Protein AF-A0A2V7LE76-F1 (afdb_monomer_lite)

Secondary structure (DSSP, 8-state):
---TT--HHHHHHHHHHHHT-EEEE-TTS-EEEEGGGSTT--EEEE---GGGG-B-SSSSS-B-TTSPPHHHHHHHHHHHHHHHHHHHHTTT-EEEE--TTS--------STT-------

Radius of gyration: 15.81 Å; chains: 1; bounding box: 38×32×41 Å

Sequence (120 aa):
GFAPTDTEDALAWMADKILGLRVFGDAAGKMNLGLADVPGGGALLVVSQFTLYGDVQKGRRPSFINAASPEAAVPLYERFVALLRERGAGSGIRVETGEFGAMMEVELVNDGPVTLILEK

Structure (mmCIF, N/CA/C/O backbone):
data_AF-A0A2V7LE76-F1
#
_entry.id   AF-A0A2V7LE76-F1
#
loop_
_atom_site.group_PDB
_atom_site.id
_atom_site.type_symbol
_atom_site.label_atom_id
_atom_site.label_alt_id
_atom_site.label_comp_id
_atom_site.label_asym_id
_atom_site.label_entity_id
_atom_site.label_seq_id
_atom_site.pdbx_PDB_ins_code
_atom_site.Cartn_x
_atom_site.Cartn_y
_atom_site.Cartn_z
_atom_site.occupancy
_atom_site.B_iso_or_equiv
_atom_site.auth_seq_id
_atom_site.auth_comp_id
_atom_site.auth_asym_id
_atom_site.auth_atom_id
_atom_site.pdbx_PDB_model_num
ATOM 1 N N . GLY A 1 1 ? -4.610 -1.625 4.657 1.00 96.38 1 GLY A N 1
ATOM 2 C CA . GLY A 1 1 ? -5.537 -1.500 5.797 1.00 96.38 1 GLY A CA 1
ATOM 3 C C . GLY A 1 1 ? -5.120 -0.289 6.592 1.00 96.38 1 GLY A C 1
ATOM 4 O O . GLY A 1 1 ? -3.983 0.121 6.417 1.00 96.38 1 GLY A O 1
ATOM 5 N N . PHE A 1 2 ? -6.012 0.260 7.413 1.00 98.25 2 PHE A N 1
ATOM 6 C CA . PHE A 1 2 ? -5.699 1.419 8.250 1.00 98.25 2 PHE A CA 1
ATOM 7 C C . PHE A 1 2 ? -6.043 1.149 9.713 1.00 98.25 2 PHE A C 1
ATOM 9 O O . PHE A 1 2 ? -7.070 0.514 9.981 1.00 98.25 2 PHE A O 1
ATOM 16 N N . ALA A 1 3 ? -5.210 1.634 10.628 1.00 97.81 3 ALA A N 1
ATOM 17 C CA . ALA A 1 3 ? -5.436 1.641 12.070 1.00 97.81 3 ALA A CA 1
ATOM 18 C C . ALA A 1 3 ? -5.928 3.023 12.543 1.00 97.81 3 ALA A C 1
ATOM 20 O O . ALA A 1 3 ? -5.634 4.034 11.905 1.00 97.81 3 ALA A O 1
ATOM 21 N N . PRO A 1 4 ? -6.632 3.118 13.690 1.00 96.56 4 PRO A N 1
ATOM 22 C CA . PRO A 1 4 ? -7.079 4.402 14.244 1.00 96.56 4 PRO A CA 1
ATOM 23 C C . PRO A 1 4 ? -5.941 5.386 14.550 1.00 96.56 4 PRO A C 1
ATOM 25 O O . PRO A 1 4 ? -6.182 6.578 14.712 1.00 96.56 4 PRO A O 1
ATOM 28 N N . THR A 1 5 ? -4.717 4.875 14.687 1.00 96.81 5 THR A N 1
ATOM 29 C CA . THR A 1 5 ? -3.509 5.635 15.022 1.00 96.81 5 THR A CA 1
ATOM 30 C C . THR A 1 5 ? -2.672 6.014 13.805 1.00 96.81 5 THR A C 1
ATOM 32 O O . THR A 1 5 ? -1.614 6.612 13.988 1.00 96.81 5 THR A O 1
ATOM 35 N N . ASP A 1 6 ? -3.098 5.658 12.589 1.00 98.12 6 ASP A N 1
ATOM 36 C CA . ASP A 1 6 ? -2.361 6.017 11.379 1.00 98.12 6 ASP A CA 1
ATOM 37 C C . ASP A 1 6 ? -2.310 7.534 11.201 1.00 98.12 6 ASP A C 1
ATOM 39 O O . ASP A 1 6 ? -3.282 8.258 11.425 1.00 98.12 6 ASP A O 1
ATOM 43 N N . THR A 1 7 ? -1.145 8.015 10.782 1.00 98.06 7 THR A N 1
ATOM 44 C CA . THR A 1 7 ? -0.849 9.438 10.619 1.00 98.06 7 THR A CA 1
ATOM 45 C C . THR A 1 7 ? -0.405 9.740 9.196 1.00 98.06 7 THR A C 1
ATOM 47 O O . THR A 1 7 ? 0.017 8.849 8.461 1.00 98.06 7 THR A O 1
ATOM 50 N N . GLU A 1 8 ? -0.424 11.020 8.820 1.00 97.75 8 GLU A N 1
ATOM 51 C CA . GLU A 1 8 ? 0.103 11.484 7.529 1.00 97.75 8 GLU A CA 1
ATOM 52 C C . GLU A 1 8 ? 1.547 11.010 7.284 1.00 97.75 8 GLU A C 1
ATOM 54 O O . GLU A 1 8 ? 1.877 10.586 6.179 1.00 97.75 8 GLU A O 1
ATOM 59 N N . ASP A 1 9 ? 2.391 10.999 8.320 1.00 98.38 9 ASP A N 1
ATOM 60 C CA . ASP A 1 9 ? 3.773 10.515 8.225 1.00 98.38 9 ASP A CA 1
ATOM 61 C C . ASP A 1 9 ? 3.841 9.012 7.922 1.00 98.38 9 ASP A C 1
ATOM 63 O O . ASP A 1 9 ? 4.693 8.569 7.146 1.00 98.38 9 ASP A O 1
ATOM 67 N N . ALA A 1 10 ? 2.937 8.216 8.504 1.00 98.25 10 ALA A N 1
ATOM 68 C CA . ALA A 1 10 ? 2.836 6.790 8.209 1.00 98.25 10 ALA A CA 1
ATOM 69 C C . ALA A 1 10 ? 2.380 6.558 6.759 1.00 98.25 10 ALA A C 1
ATOM 71 O O . ALA A 1 10 ? 2.979 5.740 6.054 1.00 98.25 10 ALA A O 1
ATOM 72 N N . LEU A 1 11 ? 1.391 7.326 6.283 1.00 98.69 11 LEU A N 1
ATOM 73 C CA . LEU A 1 11 ? 0.925 7.267 4.893 1.00 98.69 11 LEU A CA 1
ATOM 74 C C . LEU A 1 11 ? 2.038 7.642 3.909 1.00 98.69 11 LEU A C 1
ATOM 76 O O . LEU A 1 11 ? 2.278 6.922 2.938 1.00 98.69 11 LEU A O 1
ATOM 80 N N . ALA A 1 12 ? 2.745 8.740 4.185 1.00 98.50 12 ALA A N 1
ATOM 81 C CA . ALA A 1 12 ? 3.891 9.201 3.413 1.00 98.50 12 ALA A CA 1
ATOM 82 C C . ALA A 1 12 ? 4.982 8.128 3.342 1.00 98.50 12 ALA A C 1
ATOM 84 O O . ALA A 1 12 ? 5.439 7.773 2.255 1.00 98.50 12 ALA A O 1
ATOM 85 N N . TRP A 1 13 ? 5.367 7.572 4.490 1.00 98.38 13 TRP A N 1
ATOM 86 C CA . TRP A 1 13 ? 6.381 6.526 4.543 1.00 98.38 13 TRP A CA 1
ATOM 87 C C . TRP A 1 13 ? 5.962 5.286 3.748 1.00 98.38 13 TRP A C 1
ATOM 89 O O . TRP A 1 13 ? 6.766 4.741 2.991 1.00 98.38 13 TRP A O 1
ATOM 99 N N . MET A 1 14 ? 4.706 4.851 3.885 1.00 98.62 14 MET A N 1
ATOM 100 C CA . MET A 1 14 ? 4.191 3.675 3.182 1.00 98.62 14 MET A CA 1
ATOM 101 C C . MET A 1 14 ? 4.171 3.894 1.664 1.00 98.62 14 MET A C 1
ATOM 103 O O . MET A 1 14 ? 4.566 3.002 0.913 1.00 98.62 14 MET A O 1
ATOM 107 N N . ALA A 1 15 ? 3.770 5.086 1.210 1.00 98.50 15 ALA A N 1
ATOM 108 C CA . ALA A 1 15 ? 3.768 5.438 -0.207 1.00 98.50 15 ALA A CA 1
ATOM 109 C C . ALA A 1 15 ? 5.187 5.389 -0.800 1.00 98.50 15 ALA A C 1
ATOM 111 O O . ALA A 1 15 ? 5.399 4.721 -1.814 1.00 98.50 15 ALA A O 1
ATOM 112 N N . ASP A 1 16 ? 6.171 6.006 -0.135 1.00 97.75 16 ASP A N 1
ATOM 113 C CA . ASP A 1 16 ? 7.579 5.938 -0.562 1.00 97.75 16 ASP A CA 1
ATOM 114 C C . ASP A 1 16 ? 8.102 4.508 -0.567 1.00 97.75 16 ASP A C 1
ATOM 116 O O . ASP A 1 16 ? 8.808 4.091 -1.489 1.00 97.75 16 ASP A O 1
ATOM 120 N N . LYS A 1 17 ? 7.749 3.739 0.468 1.00 98.25 17 LYS A N 1
ATOM 121 C CA . LYS A 1 17 ? 8.211 2.365 0.605 1.00 98.25 17 LYS A CA 1
ATOM 122 C C . LYS A 1 17 ? 7.720 1.510 -0.556 1.00 98.25 17 LYS A C 1
ATOM 124 O O . LYS A 1 17 ? 8.537 0.810 -1.144 1.00 98.25 17 LYS A O 1
ATOM 129 N N . ILE A 1 18 ? 6.431 1.585 -0.892 1.00 98.19 18 ILE A N 1
ATOM 130 C CA . ILE A 1 18 ? 5.826 0.815 -1.988 1.00 98.19 18 ILE A CA 1
ATOM 131 C C . ILE A 1 18 ? 6.414 1.226 -3.338 1.00 98.19 18 ILE A C 1
ATOM 133 O O . ILE A 1 18 ? 6.821 0.357 -4.105 1.00 98.19 18 ILE A O 1
ATOM 137 N N . LEU A 1 19 ? 6.507 2.529 -3.618 1.00 97.44 19 LEU A N 1
ATOM 138 C CA . LEU A 1 19 ? 7.040 3.022 -4.894 1.00 97.44 19 LEU A CA 1
ATOM 139 C C . LEU A 1 19 ? 8.535 2.699 -5.06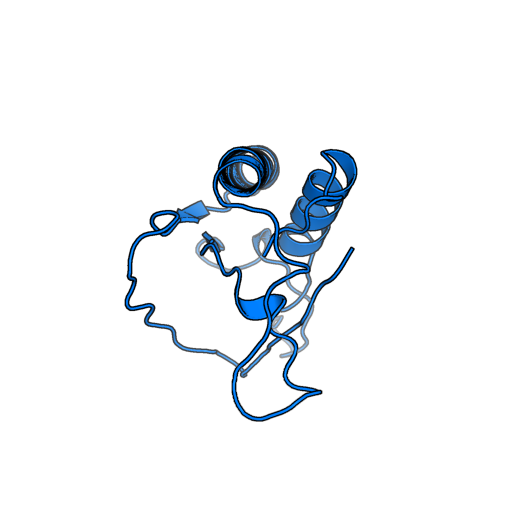9 1.00 97.44 19 LEU A C 1
ATOM 141 O O . LEU A 1 19 ? 8.990 2.488 -6.192 1.00 97.44 19 LEU A O 1
ATOM 145 N N . GLY A 1 20 ? 9.289 2.625 -3.968 1.00 96.31 20 GLY A N 1
ATOM 146 C CA . GLY A 1 20 ? 10.720 2.313 -3.959 1.00 96.31 20 GLY A CA 1
ATOM 147 C C . GLY A 1 20 ? 11.076 0.826 -3.831 1.00 96.31 20 GLY A C 1
ATOM 148 O O . GLY A 1 20 ? 12.264 0.491 -3.810 1.00 96.31 20 GLY A O 1
ATOM 149 N N . LEU A 1 21 ? 10.100 -0.081 -3.709 1.00 97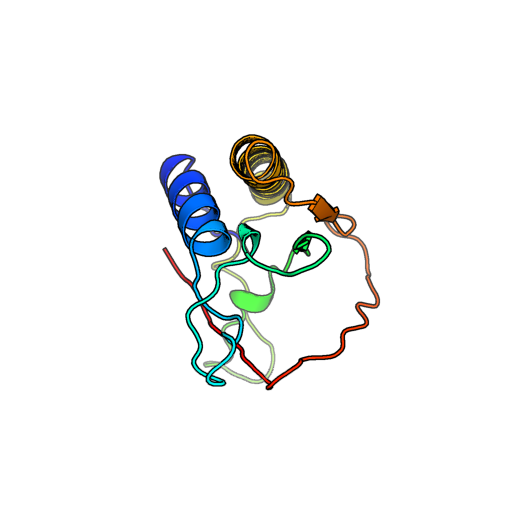.44 21 LEU A N 1
ATOM 150 C CA . LEU A 1 21 ? 10.370 -1.517 -3.619 1.00 97.44 21 LEU A CA 1
ATOM 151 C C . LEU A 1 21 ? 10.977 -2.046 -4.923 1.00 97.44 21 LEU A C 1
ATOM 153 O O . LEU A 1 21 ? 10.443 -1.827 -6.005 1.00 97.44 21 LEU A O 1
ATOM 157 N N . ARG A 1 22 ? 12.066 -2.813 -4.802 1.00 96.62 22 ARG A N 1
ATOM 158 C CA . ARG A 1 22 ? 12.757 -3.465 -5.923 1.00 96.62 22 ARG A CA 1
ATOM 159 C C . ARG A 1 22 ? 12.349 -4.934 -5.983 1.00 96.62 22 ARG A C 1
ATOM 161 O O . ARG A 1 22 ? 13.026 -5.791 -5.423 1.00 96.62 22 ARG A O 1
ATOM 168 N N . VAL A 1 23 ? 11.189 -5.195 -6.575 1.00 95.88 23 VAL A N 1
ATOM 169 C CA . VAL A 1 23 ? 10.541 -6.522 -6.591 1.00 95.88 23 VAL A CA 1
ATOM 170 C C . VAL A 1 23 ? 10.390 -7.104 -7.997 1.00 95.88 23 VAL A C 1
ATOM 172 O O . VAL A 1 23 ? 9.875 -8.206 -8.143 1.00 95.88 23 VAL A O 1
ATOM 175 N N . PHE A 1 24 ? 10.872 -6.403 -9.024 1.00 95.56 24 PHE A N 1
ATOM 176 C CA . PHE A 1 24 ? 10.845 -6.863 -10.410 1.00 95.56 24 PHE A CA 1
ATOM 177 C C . PHE A 1 24 ? 12.214 -7.411 -10.834 1.00 95.56 24 PHE A C 1
ATOM 179 O O . PHE A 1 24 ? 13.265 -6.950 -10.372 1.00 95.56 24 PHE A O 1
ATOM 186 N N . GLY A 1 25 ? 12.202 -8.423 -11.702 1.00 93.56 25 GLY A N 1
ATOM 187 C CA . GLY A 1 25 ? 13.411 -9.062 -12.218 1.00 93.56 25 GLY A CA 1
ATOM 188 C C . GLY A 1 25 ? 14.170 -8.170 -13.200 1.00 93.56 25 GLY A C 1
ATOM 189 O O . GLY A 1 25 ? 13.573 -7.583 -14.096 1.00 93.56 25 GLY A O 1
ATOM 190 N N . ASP A 1 26 ? 15.489 -8.089 -13.049 1.00 93.44 26 ASP A N 1
ATOM 191 C CA . ASP A 1 26 ? 16.387 -7.521 -14.054 1.00 93.44 26 ASP A CA 1
ATOM 192 C C . ASP A 1 26 ? 16.712 -8.529 -15.174 1.00 93.44 26 ASP A C 1
ATOM 194 O O . ASP A 1 26 ? 16.255 -9.673 -15.173 1.00 93.44 26 ASP A O 1
ATOM 198 N N . ALA A 1 27 ? 17.549 -8.125 -16.134 1.00 91.94 27 ALA A N 1
ATOM 199 C CA . ALA A 1 27 ? 17.975 -8.982 -17.245 1.00 91.94 27 ALA A CA 1
ATOM 200 C C . ALA A 1 27 ? 18.745 -10.248 -16.810 1.00 91.94 27 ALA A C 1
ATOM 202 O O . ALA A 1 27 ? 18.877 -11.184 -17.597 1.00 91.94 27 ALA A O 1
ATOM 203 N N . ALA A 1 28 ? 19.259 -10.289 -15.577 1.00 93.56 28 ALA A N 1
ATOM 204 C CA . ALA A 1 28 ? 19.923 -11.451 -14.994 1.00 93.56 28 ALA A CA 1
ATOM 205 C C . ALA A 1 28 ? 18.972 -12.301 -14.126 1.00 93.56 28 ALA A C 1
ATOM 207 O O . ALA A 1 28 ? 19.424 -13.238 -13.464 1.00 93.56 28 ALA A O 1
ATOM 208 N N . GLY A 1 29 ? 17.676 -11.974 -14.103 1.00 87.44 29 GLY A N 1
ATOM 209 C CA . GLY A 1 29 ? 16.662 -12.658 -13.304 1.00 87.44 29 GLY A CA 1
ATOM 210 C C . GLY A 1 29 ? 16.731 -12.346 -11.807 1.00 87.44 29 GLY A C 1
ATOM 211 O O . GLY A 1 29 ? 16.138 -13.073 -11.010 1.00 87.44 29 GLY A O 1
ATOM 212 N N . LYS A 1 30 ? 17.454 -11.298 -11.388 1.00 91.75 30 LYS A N 1
ATOM 213 C CA . LYS A 1 30 ? 17.529 -10.883 -9.978 1.00 91.75 30 LYS A CA 1
ATOM 214 C C . LYS A 1 30 ? 16.501 -9.795 -9.684 1.00 91.75 30 LYS A C 1
ATOM 216 O O . LYS A 1 30 ? 16.315 -8.888 -10.486 1.00 91.75 30 LYS A O 1
ATOM 221 N N . MET A 1 31 ? 15.869 -9.850 -8.511 1.00 92.50 31 MET A N 1
ATOM 222 C CA . MET A 1 31 ? 14.906 -8.832 -8.067 1.00 92.50 31 MET A CA 1
ATOM 223 C C . MET A 1 31 ? 15.619 -7.519 -7.724 1.00 92.50 31 MET A C 1
ATOM 225 O O . MET A 1 31 ? 16.059 -7.311 -6.596 1.00 92.50 31 MET A O 1
ATOM 229 N N . ASN A 1 32 ? 15.774 -6.660 -8.727 1.00 95.44 32 ASN A N 1
ATOM 230 C CA . ASN A 1 32 ? 16.537 -5.415 -8.655 1.00 95.44 32 ASN A CA 1
ATOM 231 C C . ASN A 1 32 ? 15.805 -4.237 -9.297 1.00 95.44 32 ASN A C 1
ATOM 233 O O . ASN A 1 32 ? 16.276 -3.108 -9.192 1.00 95.44 32 ASN A O 1
ATOM 237 N N . LEU A 1 33 ? 14.692 -4.453 -9.980 1.00 96.38 33 LEU A N 1
ATOM 238 C CA . LEU A 1 33 ? 13.963 -3.382 -10.642 1.00 96.38 33 LEU A CA 1
ATOM 239 C C . LEU A 1 33 ? 12.812 -2.916 -9.754 1.00 96.38 33 LEU A C 1
ATOM 241 O O . LEU A 1 33 ? 12.146 -3.729 -9.103 1.00 96.38 33 LEU A O 1
ATOM 245 N N . GLY A 1 34 ? 12.630 -1.601 -9.678 1.00 96.12 34 GLY A N 1
ATOM 246 C CA . GLY A 1 34 ? 11.478 -0.977 -9.043 1.00 96.12 34 GLY A CA 1
ATOM 247 C C . GLY A 1 34 ? 10.300 -0.856 -9.999 1.00 96.12 34 GLY A C 1
ATOM 248 O O . GLY A 1 34 ? 10.405 -1.149 -11.188 1.00 96.12 34 GLY A O 1
ATOM 249 N N . LEU A 1 35 ? 9.165 -0.385 -9.485 1.00 95.56 35 LEU A N 1
ATOM 250 C CA . LEU A 1 35 ? 7.954 -0.225 -10.293 1.00 95.56 35 LEU A CA 1
ATOM 251 C C . LEU A 1 35 ? 8.147 0.743 -11.475 1.00 95.56 35 LEU A C 1
ATOM 253 O O . LEU A 1 35 ? 7.595 0.525 -12.550 1.00 95.56 35 LEU A O 1
ATOM 257 N N . ALA A 1 36 ? 8.966 1.781 -11.287 1.00 95.19 36 ALA A N 1
ATOM 258 C CA . ALA A 1 36 ? 9.326 2.743 -12.328 1.00 95.19 36 ALA A CA 1
ATOM 259 C C . ALA A 1 36 ? 10.184 2.140 -13.458 1.00 95.19 36 ALA A C 1
ATOM 261 O O . ALA A 1 36 ? 10.191 2.668 -14.567 1.00 95.19 36 ALA A O 1
ATOM 262 N N . ASP A 1 37 ? 10.893 1.042 -13.187 1.00 95.19 37 ASP A N 1
ATOM 263 C CA . ASP A 1 37 ? 11.824 0.416 -14.132 1.00 95.19 37 ASP A CA 1
ATOM 264 C C . ASP A 1 37 ? 11.136 -0.634 -15.027 1.00 95.19 37 ASP A C 1
ATOM 266 O O . ASP A 1 37 ? 11.769 -1.212 -15.914 1.00 95.19 37 ASP A O 1
ATOM 270 N N . VAL A 1 38 ? 9.847 -0.914 -14.794 1.00 91.75 38 VAL A N 1
ATOM 271 C CA . VAL A 1 38 ? 9.091 -1.930 -15.536 1.00 91.75 38 VAL A CA 1
ATOM 272 C C . VAL A 1 38 ? 8.911 -1.496 -16.999 1.00 91.75 38 VAL A C 1
ATOM 274 O O . VAL A 1 38 ? 8.346 -0.427 -17.258 1.00 91.75 38 VAL A O 1
ATOM 277 N N . PRO A 1 39 ? 9.325 -2.321 -17.984 1.00 86.44 39 PRO A N 1
ATOM 278 C CA . PRO A 1 39 ? 9.104 -2.025 -19.396 1.00 86.44 39 PRO A CA 1
ATOM 279 C C . PRO A 1 39 ? 7.615 -1.828 -19.711 1.00 86.44 39 PRO A C 1
ATOM 281 O O . PRO A 1 39 ? 6.785 -2.661 -19.361 1.00 86.44 39 PRO A O 1
ATOM 284 N N . GLY A 1 40 ? 7.271 -0.730 -20.389 1.00 84.62 40 GLY A N 1
ATOM 285 C CA . GLY A 1 40 ? 5.873 -0.374 -20.679 1.00 84.62 40 GLY A CA 1
ATOM 286 C C . GLY A 1 40 ? 5.144 0.363 -19.546 1.00 84.62 40 GLY A C 1
ATOM 287 O O . GLY A 1 40 ? 3.990 0.748 -19.730 1.00 84.62 40 GLY A O 1
ATOM 288 N N . GLY A 1 41 ? 5.827 0.623 -18.425 1.00 86.94 41 GLY A N 1
ATOM 289 C CA . GLY A 1 41 ? 5.326 1.393 -17.289 1.00 86.94 41 GLY A CA 1
ATOM 290 C C . GLY A 1 41 ? 4.669 0.521 -16.220 1.00 86.94 41 GLY A C 1
ATOM 291 O O . GLY A 1 41 ? 3.763 -0.266 -16.500 1.00 86.94 41 GLY A O 1
ATOM 292 N N . GLY A 1 42 ? 5.108 0.692 -14.973 1.00 93.12 42 GLY A N 1
ATOM 293 C CA . GLY A 1 42 ? 4.496 0.048 -13.817 1.00 93.12 42 GLY A CA 1
ATOM 294 C C . GLY A 1 42 ? 3.161 0.680 -13.418 1.00 93.12 42 GLY A C 1
ATOM 295 O O . GLY A 1 42 ? 2.904 1.866 -13.648 1.00 93.12 42 GLY A O 1
ATOM 296 N N . ALA A 1 43 ? 2.303 -0.118 -12.789 1.00 96.94 43 ALA A N 1
ATOM 297 C CA . ALA A 1 43 ? 1.038 0.339 -12.234 1.00 96.94 43 ALA A CA 1
ATOM 298 C C . ALA A 1 43 ? 0.794 -0.253 -10.841 1.00 96.94 43 ALA A C 1
ATOM 300 O O . ALA A 1 43 ? 1.259 -1.349 -10.530 1.00 96.94 43 ALA A O 1
ATOM 301 N N . LEU A 1 44 ? 0.039 0.476 -10.025 1.00 98.12 44 LEU A N 1
ATOM 302 C CA . LEU A 1 44 ? -0.509 0.019 -8.754 1.00 98.12 44 LEU A CA 1
ATOM 303 C C . LEU A 1 44 ? -2.024 -0.126 -8.876 1.00 98.12 44 LEU A C 1
ATOM 305 O O . LEU A 1 44 ? -2.681 0.741 -9.449 1.00 98.12 44 LEU A O 1
ATOM 309 N N . LEU A 1 45 ? -2.568 -1.178 -8.268 1.00 98.50 45 LEU A N 1
ATOM 310 C CA . LEU A 1 45 ? -3.989 -1.302 -7.959 1.00 98.50 45 LEU A CA 1
ATOM 311 C C . LEU A 1 45 ? -4.150 -1.259 -6.436 1.00 98.50 45 LEU A C 1
ATOM 313 O O . LEU A 1 45 ? -3.663 -2.146 -5.734 1.00 98.50 45 LEU A O 1
ATOM 317 N N . VAL A 1 46 ? -4.811 -0.223 -5.918 1.00 98.62 46 VAL A N 1
ATOM 318 C CA . VAL A 1 46 ? -4.955 0.006 -4.474 1.00 98.62 46 VAL A CA 1
ATOM 319 C C . VAL A 1 46 ? -6.368 -0.348 -4.016 1.00 98.62 46 VAL A C 1
ATOM 321 O O . VAL A 1 46 ? -7.333 0.369 -4.292 1.00 98.62 46 VAL A O 1
ATOM 324 N N . VAL A 1 47 ? -6.485 -1.440 -3.260 1.00 98.56 47 VAL A N 1
ATOM 325 C CA . VAL A 1 47 ? -7.758 -1.941 -2.720 1.00 98.56 47 VAL A CA 1
ATOM 326 C C . VAL A 1 47 ? -7.794 -1.764 -1.201 1.00 98.56 47 VAL A C 1
ATOM 328 O O . VAL A 1 47 ? -6.874 -2.171 -0.487 1.00 98.56 47 VAL A O 1
ATOM 331 N N . SER A 1 48 ? -8.859 -1.147 -0.682 1.00 97.88 48 SER A N 1
ATOM 332 C CA . SER A 1 48 ? -9.068 -1.020 0.763 1.00 97.88 48 SER A CA 1
ATOM 333 C C . SER A 1 48 ? -9.330 -2.392 1.393 1.00 97.88 48 SER A C 1
ATOM 335 O O . SER A 1 48 ? -10.267 -3.077 0.997 1.00 97.88 48 SER A O 1
ATOM 337 N N . GLN A 1 49 ? -8.551 -2.775 2.411 1.00 98.12 49 GLN A N 1
ATOM 338 C CA . GLN A 1 49 ? -8.677 -4.082 3.069 1.00 98.12 49 GLN A CA 1
ATOM 339 C C . GLN A 1 49 ? -8.561 -3.953 4.595 1.00 98.12 49 GLN A C 1
ATOM 341 O O . GLN A 1 49 ? -7.457 -3.940 5.146 1.00 98.12 49 GLN A O 1
ATOM 346 N N . PHE A 1 50 ? -9.697 -3.848 5.294 1.00 97.44 50 PHE A N 1
ATOM 347 C CA . PHE A 1 50 ? -9.721 -3.752 6.765 1.00 97.44 50 PHE A CA 1
ATOM 348 C C . PHE A 1 50 ? -9.387 -5.089 7.444 1.00 97.44 50 PHE A C 1
ATOM 350 O O . PHE A 1 50 ? -8.841 -5.115 8.544 1.00 97.44 50 PHE A O 1
ATOM 357 N N . THR A 1 51 ? -9.654 -6.211 6.768 1.00 97.00 51 THR A N 1
ATOM 358 C CA . THR A 1 51 ? -9.450 -7.552 7.334 1.00 97.00 51 THR A CA 1
ATOM 359 C C . THR A 1 51 ? -7.984 -7.920 7.544 1.00 97.00 51 THR A C 1
ATOM 361 O O . THR A 1 51 ? -7.717 -8.944 8.163 1.00 97.00 51 THR A O 1
ATOM 364 N N . LEU A 1 52 ? -7.037 -7.098 7.075 1.00 97.25 52 LEU A N 1
ATOM 365 C CA . LEU A 1 52 ? -5.622 -7.232 7.435 1.00 97.25 52 LEU A CA 1
ATOM 366 C C . LEU A 1 52 ? -5.406 -7.134 8.956 1.00 97.25 52 LEU A C 1
ATOM 368 O O . LEU A 1 52 ? -4.466 -7.727 9.466 1.00 97.25 52 LEU A O 1
ATOM 372 N N . TYR A 1 53 ? -6.312 -6.469 9.682 1.00 97.19 53 TYR A N 1
ATOM 373 C CA . TYR A 1 53 ? -6.333 -6.418 11.150 1.00 97.19 53 TYR A CA 1
ATOM 374 C C . TYR A 1 53 ? -7.171 -7.535 11.797 1.00 97.19 53 TYR A C 1
ATOM 376 O O . TYR A 1 53 ? -7.548 -7.427 12.964 1.00 97.19 53 TYR A O 1
ATOM 384 N N . GLY A 1 54 ? -7.528 -8.581 11.048 1.00 96.88 54 GLY A N 1
ATOM 385 C CA . GLY A 1 54 ? -8.304 -9.707 11.558 1.00 96.88 54 GLY A CA 1
ATOM 386 C C . GLY A 1 54 ? -7.524 -10.527 12.583 1.00 96.88 54 GLY A C 1
ATOM 387 O O . GLY A 1 54 ? -6.684 -11.343 12.218 1.00 96.88 54 GLY A O 1
ATOM 388 N N . ASP A 1 55 ? -7.852 -10.359 13.861 1.00 95.88 55 ASP A N 1
ATOM 389 C CA . ASP A 1 55 ? -7.341 -11.187 14.949 1.00 95.88 55 ASP A CA 1
ATOM 390 C C . ASP A 1 55 ? -8.198 -12.451 15.104 1.00 95.88 55 ASP A C 1
ATOM 392 O O . ASP A 1 55 ? -9.400 -12.391 15.378 1.00 95.88 55 ASP A O 1
ATOM 396 N N . VAL A 1 56 ? -7.563 -13.609 14.928 1.00 96.06 56 VAL A N 1
ATOM 397 C CA . VAL A 1 56 ? -8.174 -14.943 15.032 1.00 96.06 56 VAL A CA 1
ATOM 398 C C . VAL A 1 56 ? -7.629 -15.757 16.206 1.00 96.06 56 VAL A C 1
ATOM 400 O O . VAL A 1 56 ? -7.881 -16.957 16.293 1.00 96.06 56 VAL A O 1
ATOM 403 N N . GLN A 1 57 ? -6.898 -15.134 17.135 1.00 95.69 57 GLN A N 1
ATOM 404 C CA . GLN A 1 57 ? -6.328 -15.835 18.290 1.00 95.69 57 GLN A CA 1
ATOM 405 C C . GLN A 1 57 ? -7.405 -16.410 19.224 1.00 95.69 57 GLN A C 1
ATOM 407 O O . GLN A 1 57 ? -7.164 -17.403 19.912 1.00 95.69 57 GLN A O 1
ATOM 412 N N . LYS A 1 58 ? -8.600 -15.803 19.265 1.00 92.81 58 LYS A N 1
ATOM 413 C CA . LYS A 1 58 ? -9.709 -16.221 20.136 1.00 92.81 58 LYS A CA 1
ATOM 414 C C . LYS A 1 58 ? -10.926 -16.673 19.328 1.00 92.81 58 LYS A C 1
ATOM 416 O O . LYS A 1 58 ? -11.643 -15.864 18.750 1.00 92.81 58 LYS A O 1
ATOM 421 N N . GLY A 1 59 ? -11.235 -17.968 19.395 1.00 93.00 59 GLY A N 1
ATOM 422 C CA . GLY A 1 59 ? -12.451 -18.539 18.808 1.00 93.00 59 GLY A CA 1
ATOM 423 C C . GLY A 1 59 ? -12.373 -18.721 17.288 1.00 93.00 59 GLY A C 1
ATOM 424 O O . GLY A 1 59 ? -11.302 -18.920 16.732 1.00 93.00 59 GLY A O 1
ATOM 425 N N . ARG A 1 60 ? -13.533 -18.729 16.618 1.00 95.12 60 ARG A N 1
ATOM 426 C CA . ARG A 1 60 ? -13.656 -18.978 15.163 1.00 95.12 60 ARG A CA 1
ATOM 427 C C . ARG A 1 60 ? -14.072 -17.746 14.353 1.00 95.12 60 ARG A C 1
ATOM 429 O O . ARG A 1 60 ? -14.140 -17.820 13.132 1.00 95.12 60 ARG A O 1
ATOM 436 N N . ARG A 1 61 ? -14.402 -16.639 15.024 1.00 96.62 61 ARG A N 1
ATOM 437 C CA . ARG A 1 61 ? -14.835 -15.387 14.394 1.00 96.62 61 ARG A CA 1
ATOM 438 C C . ARG A 1 61 ? -13.701 -14.368 14.522 1.00 96.62 61 ARG A C 1
ATOM 440 O O . ARG A 1 61 ? -13.370 -14.043 15.660 1.00 96.62 61 ARG A O 1
ATOM 447 N N . PRO A 1 62 ? -13.148 -13.855 13.409 1.00 96.50 62 PRO A N 1
ATOM 448 C CA . PRO A 1 62 ? -12.139 -12.811 13.471 1.00 96.50 62 PRO A CA 1
ATOM 449 C C . PRO A 1 62 ? -12.670 -11.559 14.170 1.00 96.50 62 PRO A C 1
ATOM 451 O O . PRO A 1 62 ? -13.833 -11.173 14.000 1.00 96.50 62 PRO A O 1
ATOM 454 N N . SER A 1 63 ? -11.797 -10.929 14.940 1.00 96.88 63 SER A N 1
ATOM 455 C CA . SER A 1 63 ? -12.006 -9.633 15.566 1.00 96.88 63 SER A CA 1
ATOM 456 C C . SER A 1 63 ? -11.259 -8.561 14.778 1.00 96.88 63 SER A C 1
ATOM 458 O O . SER A 1 63 ? -10.136 -8.791 14.351 1.00 96.88 63 SER A O 1
ATOM 460 N N . PHE A 1 64 ? -11.859 -7.386 14.593 1.00 96.75 64 PHE A N 1
ATOM 461 C CA . PHE A 1 64 ? -11.276 -6.300 13.793 1.00 96.75 64 PHE A CA 1
ATOM 462 C C . PHE A 1 64 ? -11.108 -5.008 14.598 1.00 96.75 64 PHE A C 1
ATOM 464 O O . PHE A 1 64 ? -11.119 -3.926 14.024 1.00 96.75 64 PHE A O 1
ATOM 471 N N . ILE A 1 65 ? -10.975 -5.097 15.930 1.00 95.69 65 ILE A N 1
ATOM 472 C CA . ILE A 1 65 ? -10.950 -3.905 16.803 1.00 95.69 65 ILE A CA 1
ATOM 473 C C . ILE A 1 65 ? -9.794 -2.947 16.495 1.00 95.69 65 ILE A C 1
ATOM 475 O O . ILE A 1 65 ? -9.870 -1.775 16.839 1.00 95.69 65 ILE A O 1
ATOM 479 N N . ASN A 1 66 ? -8.723 -3.464 15.888 1.00 96.19 66 ASN A N 1
ATOM 480 C CA . ASN A 1 66 ? -7.525 -2.698 15.559 1.00 96.19 66 ASN A CA 1
ATOM 481 C C . ASN A 1 66 ? -7.629 -1.992 14.198 1.00 96.19 66 ASN A C 1
ATOM 483 O O . ASN A 1 66 ? -6.756 -1.195 13.870 1.00 96.19 66 ASN A O 1
ATOM 487 N N . ALA A 1 67 ? -8.673 -2.267 13.409 1.00 97.81 67 ALA A N 1
ATOM 488 C CA . ALA A 1 67 ? -8.943 -1.518 12.191 1.00 97.81 67 ALA A CA 1
ATOM 489 C C . ALA A 1 67 ? -9.586 -0.166 12.531 1.00 97.81 67 ALA A C 1
ATOM 491 O O . ALA A 1 67 ? -10.438 -0.069 13.417 1.00 97.81 67 ALA A O 1
ATOM 492 N N . ALA A 1 68 ? -9.212 0.874 11.789 1.00 97.75 68 ALA A N 1
ATOM 493 C CA . ALA A 1 68 ? -9.921 2.145 11.798 1.00 97.75 68 ALA A CA 1
ATOM 494 C C . ALA A 1 68 ? -11.392 1.946 11.397 1.00 97.75 68 ALA A C 1
ATOM 496 O O . ALA A 1 68 ? -11.711 1.113 10.542 1.00 97.75 68 ALA A O 1
ATOM 497 N N . SER A 1 69 ? -12.290 2.737 11.994 1.00 97.31 69 SER A N 1
ATOM 498 C CA . SER A 1 69 ? -13.683 2.788 11.545 1.00 97.31 69 SER A CA 1
ATOM 499 C C . SER A 1 69 ? -13.759 3.362 10.123 1.00 97.31 69 SER A C 1
ATOM 501 O O . SER A 1 69 ? -12.839 4.074 9.711 1.00 97.31 69 SER A O 1
ATOM 503 N N . PRO A 1 70 ? -14.833 3.100 9.356 1.00 96.06 70 PRO A N 1
ATOM 504 C CA . PRO A 1 70 ? -14.984 3.653 8.010 1.00 96.06 70 PRO A CA 1
ATOM 505 C C . PRO A 1 70 ? -14.816 5.178 7.954 1.00 96.06 70 PRO A C 1
ATOM 507 O O . PRO A 1 70 ? -14.149 5.685 7.057 1.00 96.06 70 PRO A O 1
ATOM 510 N N . GLU A 1 71 ? -15.340 5.902 8.945 1.00 97.00 71 GLU A N 1
ATOM 511 C CA . GLU A 1 71 ? -15.282 7.368 9.016 1.00 97.00 71 GLU A CA 1
ATOM 512 C C . GLU A 1 71 ? -13.844 7.888 9.146 1.00 97.00 71 GLU A C 1
ATOM 514 O O . GLU A 1 71 ? -13.511 8.928 8.584 1.00 97.00 71 GLU A O 1
ATOM 519 N N . ALA A 1 72 ? -12.985 7.155 9.862 1.00 96.94 72 ALA A N 1
ATOM 520 C CA . ALA A 1 72 ? -11.564 7.471 9.975 1.00 96.94 72 ALA A CA 1
ATOM 521 C C . ALA A 1 72 ? -10.753 6.936 8.780 1.00 96.94 72 ALA A C 1
ATOM 523 O O . ALA A 1 72 ? -9.803 7.575 8.337 1.00 96.94 72 ALA A O 1
ATOM 524 N N . ALA A 1 73 ? -11.123 5.773 8.239 1.00 97.81 73 ALA A N 1
ATOM 525 C CA . ALA A 1 73 ? -10.367 5.076 7.204 1.00 97.81 73 ALA A CA 1
ATOM 526 C C . ALA A 1 73 ? -10.547 5.665 5.796 1.00 97.81 73 ALA A C 1
ATOM 528 O O . ALA A 1 73 ? -9.599 5.610 5.013 1.00 97.81 73 ALA A O 1
ATOM 529 N N . VAL A 1 74 ? -11.717 6.224 5.458 1.00 98.12 74 VAL A N 1
ATOM 530 C CA . VAL A 1 74 ? -11.962 6.820 4.128 1.00 98.12 74 VAL A CA 1
ATOM 531 C C . VA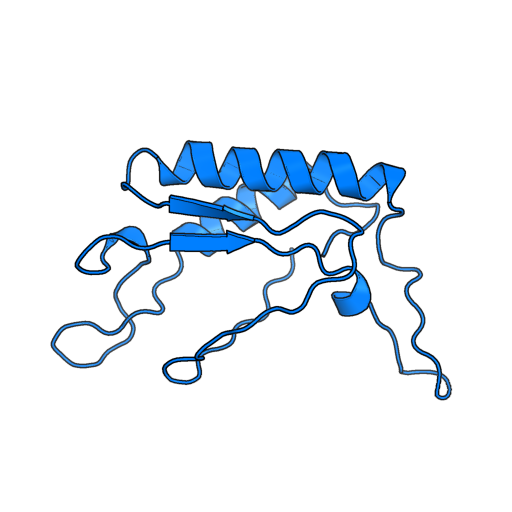L A 1 74 ? -10.998 7.983 3.843 1.00 98.12 74 VAL A C 1
ATOM 533 O O . VAL A 1 74 ? -10.287 7.902 2.839 1.00 98.12 74 VAL A O 1
ATOM 536 N N . PRO A 1 75 ? -10.859 9.004 4.719 1.00 98.19 75 PRO A N 1
ATOM 537 C CA . PRO A 1 75 ? -9.904 10.088 4.485 1.00 98.19 75 PRO A CA 1
ATOM 538 C C . PRO A 1 75 ? -8.452 9.604 4.395 1.00 98.19 75 PRO A C 1
ATOM 540 O O . PRO A 1 75 ? -7.693 10.087 3.557 1.00 98.19 75 PRO A O 1
ATOM 543 N N . LEU A 1 76 ? -8.065 8.624 5.223 1.00 98.50 76 LEU A N 1
ATOM 544 C CA . LEU A 1 76 ? -6.723 8.030 5.186 1.00 98.50 76 LEU A CA 1
ATOM 545 C C . LEU A 1 76 ? -6.466 7.305 3.858 1.00 98.50 76 LEU A C 1
ATOM 547 O O . LEU A 1 76 ? -5.402 7.464 3.263 1.00 98.50 76 LEU A O 1
ATOM 551 N N . TYR A 1 77 ? -7.449 6.547 3.365 1.00 98.69 77 TYR A N 1
ATOM 552 C CA . TYR A 1 77 ? -7.376 5.855 2.081 1.00 98.69 77 TYR A CA 1
ATOM 553 C C . TYR A 1 77 ? -7.234 6.827 0.912 1.00 98.69 77 TYR A C 1
ATOM 555 O O . TYR A 1 77 ? -6.316 6.682 0.102 1.00 98.69 77 TYR A O 1
ATOM 563 N N . GLU A 1 78 ? -8.107 7.830 0.834 1.00 98.50 78 GLU A N 1
ATOM 564 C CA . GLU A 1 78 ? -8.068 8.836 -0.229 1.00 98.50 78 GLU A CA 1
ATOM 565 C C . GLU A 1 78 ? -6.745 9.602 -0.212 1.00 98.50 78 GLU A C 1
ATOM 567 O O . GLU A 1 78 ? -6.118 9.792 -1.260 1.00 98.50 78 GLU A O 1
ATOM 572 N N . ARG A 1 79 ? -6.268 9.972 0.983 1.00 98.69 79 ARG A N 1
ATOM 573 C CA . ARG A 1 79 ? -4.984 10.652 1.139 1.00 98.69 79 ARG A CA 1
ATOM 574 C C . ARG A 1 79 ? -3.812 9.773 0.716 1.00 98.69 79 ARG A C 1
ATOM 576 O O . ARG A 1 79 ? -2.922 10.242 0.010 1.00 98.69 79 ARG A O 1
ATOM 583 N N . PHE A 1 80 ? -3.826 8.499 1.089 1.00 98.75 80 PHE A N 1
ATOM 584 C CA . PHE A 1 80 ? -2.809 7.536 0.684 1.00 98.75 80 PHE A CA 1
ATOM 585 C C . PHE A 1 80 ? -2.762 7.343 -0.839 1.00 98.75 80 PHE A C 1
ATOM 587 O O . PHE A 1 80 ? -1.685 7.377 -1.436 1.00 98.75 80 PHE A O 1
ATOM 594 N N . VAL A 1 81 ? -3.921 7.213 -1.492 1.00 98.81 81 VAL A N 1
ATOM 595 C CA . VAL A 1 81 ? -4.014 7.139 -2.960 1.00 98.81 81 VAL A CA 1
ATOM 596 C C . VAL A 1 81 ? -3.493 8.423 -3.612 1.00 98.81 81 VAL A C 1
ATOM 598 O O . VAL A 1 81 ? -2.765 8.350 -4.606 1.00 98.81 81 VAL A O 1
ATOM 601 N N . ALA A 1 82 ? -3.827 9.595 -3.062 1.00 98.75 82 ALA A N 1
ATOM 602 C CA . ALA A 1 82 ? -3.316 10.873 -3.552 1.00 98.75 82 ALA A CA 1
ATOM 603 C C . ALA A 1 82 ? -1.784 10.938 -3.460 1.00 98.75 82 ALA A C 1
ATOM 605 O O . ALA A 1 82 ? -1.134 11.249 -4.455 1.00 98.75 82 ALA A O 1
ATOM 606 N N . LEU A 1 83 ? -1.201 10.542 -2.324 1.00 98.75 83 LEU A N 1
ATOM 607 C CA . LEU A 1 83 ? 0.252 10.480 -2.138 1.00 98.75 83 LEU A CA 1
ATOM 608 C C . LEU A 1 83 ? 0.933 9.552 -3.154 1.00 98.75 83 LEU A C 1
ATOM 610 O O . LEU A 1 83 ? 1.960 9.920 -3.724 1.00 98.75 83 LEU A O 1
ATOM 614 N N . LEU A 1 84 ? 0.362 8.373 -3.420 1.00 98.69 84 LEU A N 1
ATOM 615 C CA . LEU A 1 84 ? 0.887 7.450 -4.434 1.00 98.69 84 LEU A CA 1
ATOM 616 C C . LEU A 1 84 ? 0.863 8.066 -5.837 1.00 98.69 84 LEU A C 1
ATOM 618 O O . LEU A 1 84 ? 1.837 7.937 -6.578 1.00 98.69 84 LEU A O 1
ATOM 622 N N . ARG A 1 85 ? -0.227 8.755 -6.198 1.00 98.50 85 ARG A N 1
ATOM 623 C CA . ARG A 1 85 ? -0.354 9.450 -7.490 1.00 98.50 85 ARG A CA 1
ATOM 624 C C . ARG A 1 85 ? 0.640 10.599 -7.610 1.00 98.50 85 ARG A C 1
ATOM 626 O O . ARG A 1 85 ? 1.361 10.666 -8.599 1.00 98.50 85 ARG A O 1
ATOM 633 N N . GLU A 1 86 ? 0.707 11.468 -6.603 1.00 98.06 86 GLU A N 1
ATOM 634 C CA . GLU A 1 86 ? 1.614 12.622 -6.559 1.00 98.06 86 GLU A CA 1
ATOM 635 C C . GLU A 1 86 ? 3.076 12.186 -6.716 1.00 98.06 86 GLU A C 1
ATOM 637 O O . GLU A 1 86 ? 3.808 12.727 -7.546 1.00 98.06 86 GLU A O 1
ATOM 642 N N . ARG A 1 87 ? 3.496 11.173 -5.952 1.00 97.06 87 ARG A N 1
ATOM 643 C CA . ARG A 1 87 ? 4.890 10.705 -5.925 1.00 97.06 87 ARG A CA 1
ATOM 644 C C . ARG A 1 87 ? 5.240 9.818 -7.116 1.00 97.06 87 ARG A C 1
ATOM 646 O O . ARG A 1 87 ? 6.365 9.866 -7.602 1.00 97.06 87 ARG A O 1
ATOM 653 N N . GLY A 1 88 ? 4.281 9.035 -7.609 1.00 96.06 88 GLY A N 1
ATOM 654 C CA . GLY A 1 88 ? 4.454 8.164 -8.770 1.00 96.06 88 GLY A CA 1
ATOM 655 C C . GLY A 1 88 ? 4.424 8.897 -10.115 1.00 96.06 88 GLY A C 1
ATOM 656 O O . GLY A 1 88 ? 5.014 8.408 -11.082 1.00 96.06 88 GLY A O 1
ATOM 657 N N . ALA A 1 89 ? 3.791 10.076 -10.189 1.00 93.25 89 ALA A N 1
ATOM 658 C CA . ALA A 1 89 ? 3.601 10.822 -11.437 1.00 93.25 89 ALA A CA 1
ATOM 659 C C . ALA A 1 89 ? 4.920 11.146 -12.157 1.00 93.25 89 ALA A C 1
ATOM 661 O O . ALA A 1 89 ? 5.015 10.971 -13.372 1.00 93.25 89 ALA A O 1
ATOM 662 N N . GLY A 1 90 ? 5.956 11.557 -11.418 1.00 91.38 90 GLY A N 1
ATOM 663 C CA . GLY A 1 90 ? 7.276 11.863 -11.988 1.00 91.38 90 GLY A CA 1
ATOM 664 C C . GLY A 1 90 ? 7.986 10.652 -12.606 1.00 91.38 90 GLY A C 1
ATOM 665 O O . GLY A 1 90 ? 8.861 10.819 -13.452 1.00 91.38 90 GLY A O 1
ATOM 666 N N . SER A 1 91 ? 7.584 9.440 -12.220 1.00 92.06 91 SER A N 1
ATOM 667 C CA . SER A 1 91 ? 8.122 8.171 -12.717 1.00 92.06 91 SER A CA 1
ATOM 668 C C . SER A 1 91 ? 7.174 7.458 -13.688 1.00 92.06 91 SER A C 1
ATOM 670 O O . SER A 1 91 ? 7.419 6.309 -14.043 1.00 92.06 91 SER A O 1
ATOM 672 N N . GLY A 1 92 ? 6.082 8.109 -14.110 1.00 92.38 92 GLY A N 1
ATOM 673 C CA . GLY A 1 92 ? 5.105 7.532 -15.039 1.00 92.38 92 GLY A CA 1
ATOM 674 C C . GLY A 1 92 ? 4.291 6.366 -14.464 1.00 92.38 92 GLY A C 1
ATOM 675 O O . GLY A 1 92 ? 3.699 5.603 -15.228 1.00 92.38 92 GLY A O 1
ATOM 676 N N . ILE A 1 93 ? 4.256 6.212 -13.137 1.00 96.50 93 ILE A N 1
ATOM 677 C CA . ILE A 1 93 ? 3.532 5.125 -12.473 1.00 96.50 93 ILE A CA 1
ATOM 678 C C . ILE A 1 93 ? 2.035 5.437 -12.475 1.00 96.50 93 ILE A C 1
ATOM 680 O O . ILE A 1 93 ? 1.604 6.494 -12.010 1.00 96.50 93 ILE A O 1
ATOM 684 N N . ARG A 1 94 ? 1.229 4.489 -12.961 1.00 96.56 94 ARG A N 1
ATOM 685 C CA . ARG A 1 94 ? -0.239 4.586 -12.920 1.00 96.56 94 ARG A CA 1
ATOM 686 C C . ARG A 1 94 ? -0.779 4.054 -11.596 1.00 96.56 94 ARG A C 1
ATOM 688 O O . ARG A 1 94 ? -0.275 3.061 -11.082 1.00 96.56 94 ARG A O 1
ATOM 695 N N . VAL A 1 95 ? -1.813 4.694 -11.054 1.00 98.44 95 VAL A N 1
ATOM 696 C CA . VAL A 1 95 ? -2.437 4.291 -9.783 1.00 98.44 95 VAL A CA 1
ATOM 697 C C . VAL A 1 95 ? -3.944 4.166 -9.963 1.00 98.44 95 VAL A C 1
ATOM 699 O O . VAL A 1 95 ? -4.675 5.165 -9.972 1.00 98.44 95 VAL A O 1
ATOM 702 N N . GLU A 1 96 ? -4.378 2.917 -10.060 1.00 98.44 96 GLU A N 1
ATOM 703 C CA . GLU A 1 96 ? -5.773 2.497 -10.106 1.00 98.44 96 GLU A CA 1
ATOM 704 C C . GLU A 1 96 ? -6.274 2.137 -8.704 1.00 98.44 96 GLU A C 1
ATOM 706 O O . GLU A 1 96 ? -5.499 1.825 -7.793 1.00 98.44 96 GLU A O 1
ATOM 711 N N . THR A 1 97 ? -7.589 2.175 -8.519 1.00 98.75 97 THR A N 1
ATOM 712 C CA . THR A 1 97 ? -8.240 1.934 -7.228 1.00 98.75 97 THR A CA 1
ATOM 713 C C . THR A 1 97 ? -9.451 1.030 -7.384 1.00 98.75 97 THR A C 1
ATOM 715 O O . THR A 1 97 ? -10.078 1.002 -8.440 1.00 98.75 97 THR A O 1
ATOM 718 N N . GLY A 1 98 ? -9.805 0.330 -6.308 1.00 97.62 98 GLY A N 1
ATOM 719 C CA . GLY A 1 98 ? -11.164 -0.186 -6.141 1.00 97.62 98 GLY A CA 1
ATOM 720 C C . GLY A 1 98 ? -12.142 0.911 -5.699 1.00 97.62 98 GLY A C 1
ATOM 721 O O . GLY A 1 98 ? -11.862 2.105 -5.828 1.00 97.62 98 GLY A O 1
ATOM 722 N N . GLU A 1 99 ? -13.261 0.493 -5.112 1.00 96.62 99 GLU A N 1
ATOM 723 C CA . GLU A 1 99 ? -14.237 1.375 -4.468 1.00 96.62 99 GLU A CA 1
ATOM 724 C C . GLU A 1 99 ? -14.274 1.081 -2.963 1.00 96.62 99 GLU A C 1
ATOM 726 O O . GLU A 1 99 ? -14.495 -0.055 -2.536 1.00 96.62 99 GLU A O 1
ATOM 731 N N . PHE A 1 100 ? -14.007 2.095 -2.136 1.00 95.62 100 PHE A N 1
ATOM 732 C CA . PHE A 1 100 ? -13.929 1.909 -0.690 1.00 95.62 100 PHE A CA 1
ATOM 733 C C . PHE A 1 100 ? -15.280 1.455 -0.121 1.00 95.62 100 PHE A C 1
ATOM 735 O O . PHE A 1 100 ? -16.309 2.077 -0.360 1.00 95.62 100 PHE A O 1
ATOM 742 N N . GLY A 1 101 ? -15.272 0.394 0.690 1.00 89.19 101 GLY A N 1
ATOM 743 C CA . GLY A 1 101 ? -16.472 -0.113 1.365 1.00 89.19 101 GLY A CA 1
ATOM 744 C C . GLY A 1 101 ? -17.436 -0.897 0.467 1.00 89.19 101 GLY A C 1
ATOM 745 O O . GLY A 1 101 ? -18.380 -1.496 0.983 1.00 89.19 101 GLY A O 1
ATOM 746 N N . ALA A 1 102 ? -17.187 -0.952 -0.842 1.00 95.38 102 ALA A N 1
ATOM 747 C CA . ALA A 1 102 ? -17.935 -1.802 -1.755 1.00 95.38 102 ALA A CA 1
ATOM 748 C C . ALA A 1 102 ? -17.504 -3.272 -1.628 1.00 95.38 102 ALA A C 1
ATOM 750 O O . ALA A 1 102 ? -16.355 -3.592 -1.310 1.00 95.38 102 ALA A O 1
ATOM 751 N N . MET A 1 103 ? -18.432 -4.185 -1.923 1.00 96.75 103 MET A N 1
ATOM 752 C CA . MET A 1 103 ? -18.081 -5.576 -2.206 1.00 96.75 103 MET A CA 1
ATOM 753 C C . MET A 1 103 ? -17.390 -5.628 -3.568 1.00 96.75 103 MET A C 1
ATOM 755 O O . MET A 1 103 ? -17.933 -5.130 -4.551 1.00 96.75 103 MET A O 1
ATOM 759 N N . MET A 1 104 ? -16.202 -6.225 -3.619 1.00 97.88 104 MET A N 1
ATOM 760 C CA . MET A 1 104 ? -15.368 -6.264 -4.819 1.00 97.88 104 MET A CA 1
ATOM 761 C C . MET A 1 104 ? -14.936 -7.694 -5.127 1.00 97.88 104 MET A C 1
ATOM 763 O O . MET A 1 104 ? -14.566 -8.448 -4.226 1.00 97.88 104 MET A O 1
ATOM 767 N N . GLU A 1 105 ? -14.923 -8.032 -6.411 1.00 98.06 105 GLU A N 1
ATOM 768 C CA . GLU A 1 105 ? -14.232 -9.206 -6.940 1.00 98.06 105 GLU A CA 1
ATOM 769 C C . GLU A 1 105 ? -12.901 -8.727 -7.528 1.00 98.06 105 GLU A C 1
ATOM 771 O O . GLU A 1 105 ? -12.880 -7.904 -8.442 1.00 98.06 105 GLU A O 1
ATOM 776 N N . VAL A 1 106 ? -11.784 -9.174 -6.947 1.00 97.50 106 VAL A N 1
ATOM 777 C CA . VAL A 1 106 ? -10.436 -8.741 -7.346 1.00 97.50 106 VAL A CA 1
ATOM 778 C C . VAL A 1 106 ? -9.725 -9.902 -8.023 1.00 97.50 106 VAL A C 1
ATOM 780 O O . VAL A 1 106 ? -9.303 -10.852 -7.364 1.00 97.50 106 VAL A O 1
ATOM 783 N N . GLU A 1 107 ? -9.577 -9.814 -9.340 1.00 97.94 107 GLU A N 1
ATOM 784 C CA . GLU A 1 107 ? -8.789 -10.762 -10.122 1.00 97.94 107 GLU A CA 1
ATOM 785 C C . GLU A 1 107 ? -7.328 -10.309 -10.197 1.00 97.94 107 GLU A C 1
ATOM 787 O O . GLU A 1 107 ? -7.033 -9.140 -10.448 1.00 97.94 107 GLU A O 1
ATOM 792 N N . LEU A 1 108 ? -6.396 -11.243 -9.992 1.00 97.56 108 LEU A N 1
ATOM 793 C CA . LEU A 1 108 ? -4.974 -10.992 -10.198 1.00 97.56 108 LEU A CA 1
ATOM 794 C C . LEU A 1 108 ? -4.237 -12.243 -10.681 1.00 97.56 108 LEU A C 1
ATOM 796 O O . LEU A 1 108 ? -4.601 -13.372 -10.351 1.00 97.56 108 LEU A O 1
ATOM 800 N N . VAL A 1 109 ? -3.141 -12.019 -11.403 1.00 97.88 109 VAL A N 1
ATOM 801 C CA . VAL A 1 109 ? -2.107 -13.026 -11.655 1.00 97.88 109 VAL A CA 1
ATOM 802 C C . VAL A 1 109 ? -0.899 -12.642 -10.810 1.00 97.88 109 VAL A C 1
ATOM 804 O O . VAL A 1 109 ? -0.314 -11.581 -11.009 1.00 97.88 109 VAL A O 1
ATOM 807 N N . ASN A 1 110 ? -0.549 -13.481 -9.836 1.00 97.19 110 ASN A N 1
ATOM 808 C CA . ASN A 1 110 ? 0.601 -13.243 -8.967 1.00 97.19 110 ASN A CA 1
ATOM 809 C C . ASN A 1 110 ? 1.863 -13.843 -9.604 1.00 97.19 110 ASN A C 1
ATOM 811 O O . ASN A 1 110 ? 2.131 -15.0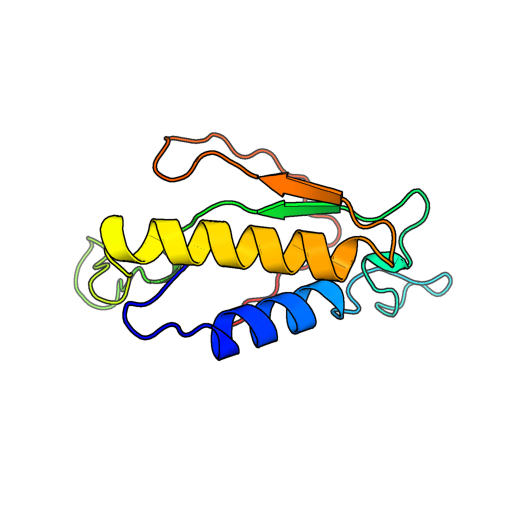35 -9.450 1.00 97.19 110 ASN A O 1
ATOM 815 N N . ASP A 1 111 ? 2.590 -13.022 -10.360 1.00 91.88 111 ASP A N 1
ATOM 816 C CA . ASP A 1 111 ? 3.832 -13.417 -11.027 1.00 91.88 111 ASP A CA 1
ATOM 817 C C . ASP A 1 111 ? 4.969 -13.612 -10.005 1.00 91.88 111 ASP A C 1
ATOM 819 O O . ASP A 1 111 ? 5.256 -12.735 -9.188 1.00 91.88 111 ASP A O 1
ATOM 823 N N . GLY A 1 112 ? 5.577 -14.801 -10.005 1.00 87.25 112 GLY A N 1
ATOM 824 C CA . GLY A 1 112 ? 6.512 -15.271 -8.977 1.00 87.25 112 GLY A CA 1
ATOM 825 C C . GLY A 1 112 ? 6.061 -16.579 -8.303 1.00 87.25 112 GLY A C 1
ATOM 826 O O . GLY A 1 112 ? 6.555 -17.638 -8.694 1.00 87.25 112 GLY A O 1
ATOM 827 N N . PRO A 1 113 ? 5.153 -16.551 -7.301 1.00 94.25 113 PRO A N 1
ATOM 828 C CA . PRO A 1 113 ? 4.535 -15.362 -6.714 1.00 94.25 113 PRO A CA 1
ATOM 829 C C . PRO A 1 113 ? 5.467 -14.631 -5.738 1.00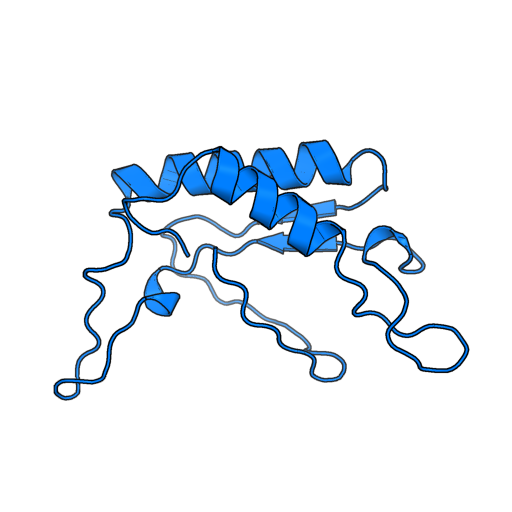 94.25 113 PRO A C 1
ATOM 831 O O . PRO A 1 113 ? 6.231 -15.255 -4.996 1.00 94.25 113 PRO A O 1
ATOM 834 N N . VAL A 1 114 ? 5.352 -13.304 -5.690 1.00 96.00 114 VAL A N 1
ATOM 835 C CA . VAL A 1 114 ? 6.024 -12.452 -4.696 1.00 96.00 114 VAL A CA 1
ATOM 836 C C . VAL A 1 114 ? 4.962 -11.779 -3.837 1.00 96.00 114 VAL A C 1
ATOM 838 O O . VAL A 1 114 ? 4.025 -11.159 -4.331 1.00 96.00 114 VAL A O 1
ATOM 841 N N . THR A 1 115 ? 5.068 -11.904 -2.516 1.00 97.50 115 THR A N 1
ATOM 842 C CA . THR A 1 115 ? 4.123 -11.272 -1.587 1.00 97.50 115 THR A CA 1
ATOM 843 C C . THR A 1 115 ? 4.873 -10.763 -0.375 1.00 97.50 115 THR A C 1
ATOM 845 O O . THR A 1 115 ? 5.595 -11.509 0.282 1.00 97.50 115 THR A O 1
ATOM 848 N N . LEU A 1 116 ? 4.705 -9.474 -0.095 1.00 97.31 116 LEU A N 1
ATOM 849 C CA . LEU A 1 116 ? 5.325 -8.792 1.029 1.00 97.31 116 LEU A CA 1
ATOM 850 C C . LEU A 1 116 ? 4.229 -8.197 1.904 1.00 97.31 116 LEU A C 1
ATOM 852 O O . LEU A 1 116 ? 3.287 -7.587 1.400 1.00 97.31 116 LEU A O 1
ATOM 856 N N . ILE A 1 117 ? 4.379 -8.361 3.214 1.00 97.75 117 ILE A N 1
ATOM 857 C CA . ILE A 1 117 ? 3.551 -7.683 4.209 1.00 97.75 117 ILE A CA 1
ATOM 858 C C . ILE A 1 117 ? 4.365 -6.498 4.718 1.00 97.75 117 ILE A C 1
ATOM 860 O O . ILE A 1 117 ? 5.502 -6.669 5.161 1.00 97.75 117 ILE A O 1
ATOM 864 N N . LEU A 1 118 ? 3.793 -5.302 4.615 1.00 97.31 118 LEU A N 1
ATOM 865 C CA . LEU A 1 118 ? 4.375 -4.068 5.127 1.00 97.31 118 LEU A CA 1
ATOM 866 C C . LEU A 1 118 ? 3.481 -3.529 6.241 1.00 97.31 118 LEU A C 1
ATO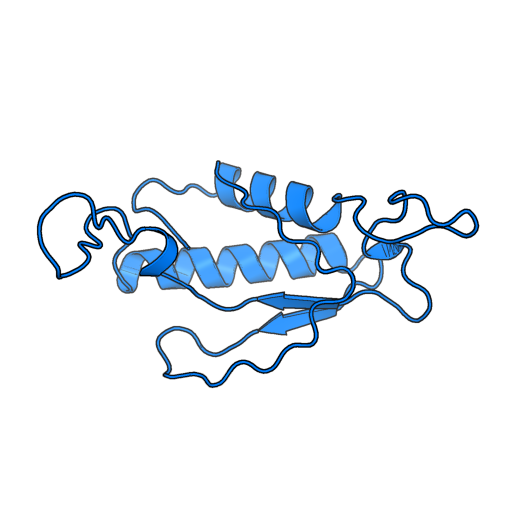M 868 O O . LEU A 1 118 ? 2.264 -3.467 6.083 1.00 97.31 118 LEU A O 1
ATOM 872 N N . GLU A 1 119 ? 4.102 -3.110 7.335 1.00 94.12 119 GLU A N 1
ATOM 873 C CA . GLU A 1 119 ? 3.453 -2.492 8.489 1.00 94.12 119 GLU A CA 1
ATOM 874 C C . GLU A 1 119 ? 4.329 -1.327 8.961 1.00 94.12 119 GLU A C 1
ATOM 876 O O . GLU A 1 119 ? 5.560 -1.383 8.829 1.00 94.12 119 GLU A O 1
ATOM 881 N N . LYS A 1 120 ? 3.702 -0.255 9.447 1.00 90.56 120 LYS A N 1
ATOM 882 C CA . LYS A 1 120 ? 4.379 0.956 9.898 1.00 90.56 120 LYS A CA 1
ATOM 883 C C . LYS A 1 120 ? 3.739 1.501 11.163 1.00 90.56 120 LYS A C 1
ATOM 885 O O . LYS A 1 120 ? 2.500 1.419 11.246 1.00 90.56 120 LYS A O 1
#

pLDDT: mean 96.12, std 2.88, range [84.62, 98.81]

Foldseek 3Di:
DAFLPDDPVNLLVVLCCQQPAQQDQDPVGDSGHGQLRDVVGHEDEAEDDQCVQFDPPDDHGTDRNRGDDPVSVVVSSVSSQVSNCVVCVVSRYHYHYDDPPDDDDDDDDQVVNDDDDDDD